Protein AF-A0A817S270-F1 (afdb_monomer_lite)

Sequence (90 aa):
SWQCQLRFYWLSKEDNLFLQQCNGEFDYGYEYMGRNGRLVITPLTDRIYLTVTQALSMFLDCAPAGPAGTGKTESIKDLAKAMGLLCVEG

pLDDT: mean 86.42, std 8.28, range [43.25, 94.56]

Foldseek 3Di:
DVLLAWDWDQDPVVNFIWTHHNHAIDGQQQADPDPDDADDDDPVLSVLLSQCRVCVSVVHDDDDDDDPPPCNVVSVCNSCVVSNHDDDDD

Structure (mmCIF, N/CA/C/O backbone):
data_AF-A0A817S270-F1
#
_entry.id   AF-A0A817S270-F1
#
loop_
_atom_site.group_PDB
_atom_site.id
_atom_site.type_symbol
_atom_site.label_atom_id
_atom_site.label_alt_id
_atom_site.label_comp_id
_atom_site.label_asym_id
_atom_site.label_entity_id
_atom_site.label_seq_id
_atom_site.pdbx_PDB_ins_code
_atom_site.Cartn_x
_atom_site.Cartn_y
_atom_site.Cartn_z
_atom_site.occupancy
_atom_site.B_iso_or_equiv
_atom_site.auth_seq_id
_atom_site.auth_comp_id
_atom_site.auth_asym_id
_atom_site.auth_atom_id
_atom_site.pdbx_PDB_model_num
ATOM 1 N N . SER A 1 1 ? 8.330 -13.613 5.391 1.00 71.38 1 SER A N 1
ATOM 2 C CA . SER A 1 1 ? 7.795 -13.401 6.753 1.00 71.38 1 SER A CA 1
ATOM 3 C C . SER A 1 1 ? 6.440 -12.726 6.631 1.00 71.38 1 SER A C 1
ATOM 5 O O . SER A 1 1 ? 6.298 -11.866 5.772 1.00 71.38 1 SER A O 1
ATOM 7 N N . TRP A 1 2 ? 5.454 -13.105 7.448 1.00 82.75 2 TRP A N 1
ATOM 8 C CA . TRP A 1 2 ? 4.088 -12.550 7.433 1.00 82.75 2 TRP A CA 1
ATOM 9 C C . TRP A 1 2 ? 4.033 -11.023 7.621 1.00 82.75 2 TRP A C 1
ATOM 11 O O . TRP A 1 2 ? 3.112 -10.372 7.139 1.00 82.75 2 TRP A O 1
ATOM 21 N N . GLN A 1 3 ? 5.041 -10.445 8.278 1.00 86.69 3 GLN A N 1
ATOM 22 C CA . GLN A 1 3 ? 5.161 -8.998 8.490 1.00 86.69 3 GLN A CA 1
ATOM 23 C C . GLN A 1 3 ? 5.481 -8.215 7.213 1.00 86.69 3 GLN A C 1
ATOM 25 O O . GLN A 1 3 ? 5.190 -7.030 7.145 1.00 86.69 3 GLN A O 1
ATOM 30 N N . CYS A 1 4 ? 6.039 -8.864 6.190 1.00 86.50 4 CYS A N 1
ATOM 31 C CA . CYS A 1 4 ? 6.432 -8.203 4.945 1.00 86.50 4 CYS A CA 1
ATOM 32 C C . CYS A 1 4 ? 5.274 -8.036 3.946 1.00 86.50 4 CYS A C 1
ATOM 34 O O . CYS A 1 4 ? 5.454 -7.425 2.900 1.00 86.50 4 CYS A O 1
ATOM 36 N N . GLN A 1 5 ? 4.109 -8.614 4.227 1.00 89.88 5 GLN A N 1
ATOM 37 C CA . GLN A 1 5 ? 2.938 -8.492 3.362 1.00 89.88 5 GLN A CA 1
ATOM 38 C C . GLN A 1 5 ? 2.190 -7.195 3.682 1.00 89.88 5 GLN A C 1
ATOM 40 O O . GLN A 1 5 ? 2.127 -6.800 4.846 1.00 89.88 5 GLN A O 1
ATOM 45 N N . LEU A 1 6 ? 1.604 -6.559 2.667 1.00 91.50 6 LEU A N 1
ATOM 46 C CA . LEU A 1 6 ? 0.677 -5.445 2.861 1.00 91.50 6 LEU A CA 1
ATOM 47 C C . LEU A 1 6 ? -0.631 -5.986 3.454 1.00 91.50 6 LEU A C 1
ATOM 49 O O . LEU A 1 6 ? -1.287 -6.835 2.846 1.00 91.50 6 LEU A O 1
ATOM 53 N N . ARG A 1 7 ? -0.994 -5.536 4.656 1.00 93.06 7 ARG A N 1
ATOM 54 C CA . ARG A 1 7 ? -2.154 -6.043 5.404 1.00 93.06 7 ARG A CA 1
ATOM 55 C C . ARG A 1 7 ? -3.133 -4.929 5.707 1.00 93.06 7 ARG A C 1
ATOM 57 O O . ARG A 1 7 ? -2.724 -3.790 5.886 1.00 93.06 7 ARG A O 1
ATOM 64 N N . PHE A 1 8 ? -4.401 -5.302 5.816 1.00 94.12 8 PHE A N 1
ATOM 65 C CA . PHE A 1 8 ? -5.516 -4.397 6.051 1.00 94.12 8 PHE A CA 1
ATOM 66 C C . PHE A 1 8 ? -6.198 -4.765 7.367 1.00 94.12 8 PHE A C 1
ATOM 68 O O . PHE A 1 8 ? -6.558 -5.926 7.574 1.00 94.12 8 PHE A O 1
ATOM 75 N N . TYR A 1 9 ? -6.381 -3.782 8.239 1.00 94.44 9 TYR A N 1
ATOM 76 C CA . TYR A 1 9 ? -6.990 -3.937 9.552 1.00 94.44 9 TYR A CA 1
ATOM 77 C C . TYR A 1 9 ? -8.123 -2.934 9.707 1.00 94.44 9 TYR A C 1
ATOM 79 O O . TYR A 1 9 ? -7.915 -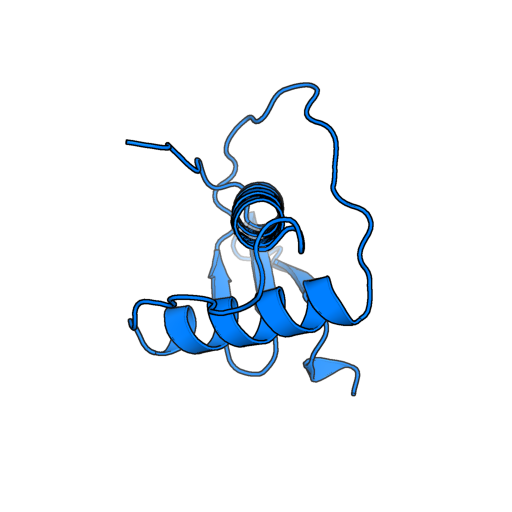1.731 9.612 1.00 94.44 9 TYR A O 1
ATOM 87 N N . TRP A 1 10 ? -9.328 -3.433 9.956 1.00 94.50 10 TRP A N 1
ATOM 88 C CA . TRP A 1 10 ? -10.461 -2.583 10.299 1.00 94.50 10 TRP A CA 1
ATOM 89 C C . TRP A 1 10 ? -10.473 -2.325 11.805 1.00 94.50 10 TRP A C 1
ATOM 91 O O . TRP A 1 10 ? -10.600 -3.270 12.590 1.00 94.50 10 TRP A O 1
ATOM 101 N N . LEU A 1 11 ? -10.360 -1.063 12.220 1.00 93.31 11 LEU A N 1
ATOM 102 C CA . LEU A 1 11 ? -10.428 -0.672 13.626 1.00 93.31 11 LEU A CA 1
ATOM 103 C C . LEU A 1 11 ? -11.823 -0.143 13.953 1.00 93.31 11 LEU A C 1
ATOM 105 O O . LEU A 1 11 ? -12.134 1.022 13.741 1.00 93.31 11 LEU A O 1
ATOM 109 N N . SER A 1 12 ? -12.662 -0.992 14.555 1.00 93.19 12 SER A N 1
ATOM 110 C CA . SER A 1 12 ? -14.054 -0.650 14.895 1.00 93.19 12 SER A CA 1
ATOM 111 C C . SER A 1 12 ? -14.211 0.556 15.826 1.00 93.19 12 SER A C 1
ATOM 113 O O . SER A 1 12 ? -15.280 1.149 15.862 1.00 93.19 12 SER A O 1
ATOM 115 N N . LYS A 1 13 ? -13.181 0.902 16.609 1.00 93.44 13 LYS A N 1
ATOM 116 C CA . LYS A 1 13 ? -13.210 2.081 17.492 1.00 93.44 13 LYS A CA 1
ATOM 117 C C . LYS A 1 13 ? -13.109 3.395 16.724 1.00 93.44 13 LYS A C 1
ATOM 119 O O . LYS A 1 13 ? -13.667 4.391 17.163 1.00 93.44 13 LYS A O 1
ATOM 124 N N . GLU A 1 14 ? -12.370 3.378 15.625 1.00 91.12 14 GLU A N 1
ATOM 125 C CA . GLU A 1 14 ? -12.063 4.548 14.799 1.00 91.12 14 GLU A CA 1
ATOM 126 C C . GLU A 1 14 ? -12.900 4.560 13.515 1.00 91.12 14 GLU A C 1
ATOM 128 O O . GLU A 1 14 ? -12.853 5.528 12.768 1.00 91.12 14 GLU A O 1
ATOM 133 N N . ASP A 1 15 ? -13.672 3.490 13.284 1.00 92.75 15 ASP A N 1
ATOM 134 C CA . ASP A 1 15 ? -14.471 3.253 12.079 1.00 92.75 15 ASP A CA 1
ATOM 135 C C . ASP A 1 15 ? -13.653 3.431 10.788 1.00 92.75 15 ASP A C 1
ATOM 137 O O . ASP A 1 15 ? -14.125 3.954 9.781 1.00 92.75 15 ASP A O 1
ATOM 141 N N . ASN A 1 16 ? -12.384 3.012 10.847 1.00 93.81 16 ASN A N 1
ATOM 142 C CA . ASN A 1 16 ? -11.384 3.285 9.822 1.00 93.81 16 ASN A CA 1
ATOM 143 C C . ASN A 1 16 ? -10.593 2.023 9.441 1.00 93.81 16 ASN A C 1
ATOM 145 O O . ASN A 1 16 ? -10.422 1.089 10.237 1.00 93.81 16 ASN A O 1
ATOM 149 N N . LEU A 1 17 ? -10.109 2.002 8.198 1.00 94.56 17 LEU A N 1
ATOM 150 C CA . LEU A 1 17 ? -9.264 0.956 7.641 1.00 94.56 17 LEU A CA 1
ATOM 151 C C . LEU A 1 17 ? -7.799 1.394 7.675 1.00 94.56 17 LEU A C 1
ATOM 153 O O . LEU A 1 17 ? -7.416 2.390 7.068 1.00 94.56 17 LEU A O 1
ATOM 157 N N . PHE A 1 18 ? -6.972 0.576 8.312 1.00 94.06 18 PHE A N 1
ATOM 158 C CA . PHE A 1 18 ? -5.537 0.783 8.426 1.00 94.06 18 PHE A CA 1
ATOM 159 C C . PHE A 1 18 ? -4.778 -0.208 7.563 1.00 94.06 18 PHE A C 1
ATOM 161 O O . PHE A 1 18 ? -5.098 -1.400 7.527 1.00 94.06 18 PHE A O 1
ATOM 168 N N . LEU A 1 19 ? -3.735 0.275 6.901 1.00 94.50 19 LEU A N 1
ATOM 169 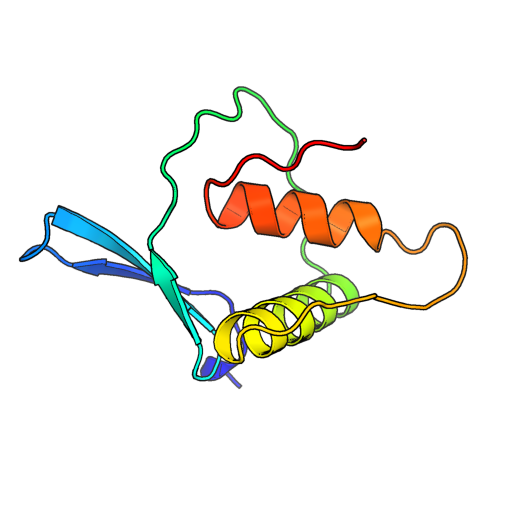C CA . LEU A 1 19 ? -2.744 -0.563 6.254 1.00 94.50 19 LEU A CA 1
ATOM 170 C C . LEU A 1 19 ? -1.528 -0.713 7.156 1.00 94.50 19 LEU A C 1
ATOM 172 O O . LEU A 1 19 ? -1.044 0.258 7.732 1.00 94.50 19 LEU A O 1
ATOM 176 N N . GLN A 1 20 ? -0.990 -1.925 7.221 1.00 93.50 20 GLN A N 1
ATOM 177 C CA . GLN A 1 20 ? 0.252 -2.190 7.932 1.00 93.50 20 GLN A CA 1
ATOM 178 C C . GLN A 1 20 ? 1.168 -3.069 7.088 1.00 93.50 20 GLN A C 1
ATOM 180 O O . GLN A 1 20 ? 0.763 -4.134 6.609 1.00 93.50 20 GLN A O 1
ATOM 185 N N . GLN A 1 21 ? 2.419 -2.639 6.950 1.00 93.56 21 GLN A N 1
ATOM 186 C CA . GLN A 1 21 ? 3.474 -3.400 6.290 1.00 93.56 21 GLN A CA 1
ATOM 187 C C . GLN A 1 21 ? 4.801 -3.169 7.016 1.00 93.56 21 GLN A C 1
ATOM 189 O O . GLN A 1 21 ? 5.240 -2.036 7.194 1.00 93.56 21 GLN A O 1
ATOM 194 N N . CYS A 1 22 ? 5.454 -4.251 7.441 1.00 90.62 22 CYS A N 1
ATOM 195 C CA . CYS A 1 22 ? 6.608 -4.212 8.341 1.00 90.62 22 CYS A CA 1
ATOM 196 C C . CYS A 1 22 ? 6.311 -3.364 9.594 1.00 90.62 22 CYS A C 1
ATOM 198 O O . CYS A 1 22 ? 5.469 -3.758 10.398 1.00 90.62 22 CYS A O 1
ATOM 200 N N . ASN A 1 23 ? 6.988 -2.220 9.733 1.00 87.31 23 ASN A N 1
ATOM 201 C CA . ASN A 1 23 ? 6.820 -1.264 10.832 1.00 87.31 23 ASN A CA 1
ATOM 202 C C . ASN A 1 23 ? 6.063 0.004 10.393 1.00 87.31 23 ASN A C 1
ATOM 204 O O . ASN A 1 23 ? 5.957 0.943 11.173 1.00 87.31 23 ASN A O 1
ATOM 208 N N . GLY A 1 24 ? 5.613 0.064 9.136 1.00 89.31 24 GLY A N 1
ATOM 209 C CA . GLY A 1 24 ? 4.838 1.176 8.602 1.00 89.31 24 GLY A CA 1
ATOM 210 C C . GLY A 1 24 ? 3.347 0.960 8.831 1.00 89.31 24 GLY A C 1
ATOM 211 O O . GLY A 1 24 ? 2.830 -0.130 8.566 1.00 89.31 24 GLY A O 1
ATOM 212 N N . GLU A 1 25 ? 2.677 2.009 9.291 1.00 92.81 25 GLU A N 1
ATOM 213 C CA . GLU A 1 25 ? 1.232 2.088 9.496 1.00 92.81 25 GLU A CA 1
ATOM 214 C C . GLU A 1 25 ? 0.697 3.290 8.717 1.00 92.81 25 GLU A C 1
ATOM 216 O O . GLU A 1 25 ? 1.288 4.370 8.758 1.00 92.81 25 GLU A O 1
ATOM 221 N N . PHE A 1 26 ? -0.386 3.083 7.970 1.00 93.62 26 PHE A N 1
ATOM 222 C CA . PHE A 1 26 ? -0.965 4.092 7.084 1.00 93.62 26 PHE A CA 1
ATOM 223 C C . PHE A 1 26 ? -2.489 4.052 7.152 1.00 93.62 26 PHE A C 1
ATOM 225 O O . PHE A 1 26 ? -3.079 2.971 7.179 1.00 93.62 26 PHE A O 1
ATOM 232 N N . ASP A 1 27 ? -3.124 5.217 7.101 1.00 94.00 27 ASP A N 1
ATOM 233 C CA . ASP A 1 27 ? -4.564 5.323 6.880 1.00 94.00 27 ASP A CA 1
ATOM 234 C C . ASP A 1 27 ? -4.917 4.973 5.431 1.00 94.00 27 ASP A C 1
ATOM 236 O O . ASP A 1 27 ? -4.177 5.289 4.493 1.00 94.00 27 ASP A O 1
ATOM 240 N N . TYR A 1 28 ? -6.069 4.335 5.230 1.00 94.19 28 TYR A N 1
ATOM 241 C CA . TYR A 1 28 ? -6.622 4.156 3.893 1.00 94.19 28 TYR A CA 1
ATOM 242 C C . TYR A 1 28 ? -7.214 5.478 3.380 1.00 94.19 28 TYR A C 1
ATOM 244 O O . TYR A 1 28 ? -7.960 6.150 4.085 1.00 94.19 28 TYR A O 1
ATOM 252 N N . GLY A 1 29 ? -6.913 5.859 2.136 1.00 91.88 29 GLY A N 1
ATOM 253 C CA . GLY A 1 29 ? -7.301 7.163 1.578 1.00 91.88 29 GLY A CA 1
ATOM 254 C C . GLY A 1 29 ? -8.737 7.262 1.043 1.00 91.88 29 GLY A C 1
ATOM 255 O O . GLY A 1 29 ? -9.199 8.355 0.732 1.00 91.88 29 GLY A O 1
ATOM 256 N N . TYR A 1 30 ? -9.464 6.142 0.939 1.00 90.31 30 TYR A N 1
ATOM 257 C CA . TYR A 1 30 ? -10.868 6.069 0.481 1.00 90.31 30 TYR A CA 1
ATOM 258 C C . TYR A 1 30 ? -11.175 6.666 -0.895 1.00 90.31 30 TYR A C 1
ATOM 260 O O . TYR A 1 30 ? -12.338 6.888 -1.240 1.00 90.31 30 TYR A O 1
ATOM 268 N N . GLU A 1 31 ? -10.164 6.864 -1.729 1.00 90.62 31 GLU A N 1
ATOM 269 C CA . GLU A 1 31 ? -10.388 7.488 -3.015 1.00 90.62 31 GLU A CA 1
ATOM 270 C C . GLU A 1 31 ? -11.013 6.539 -4.043 1.00 90.62 31 GLU A C 1
ATOM 272 O O . GLU A 1 31 ? -10.647 5.366 -4.192 1.00 90.62 31 GLU A O 1
ATOM 277 N N . TYR A 1 32 ? -11.997 7.064 -4.775 1.00 85.06 32 TYR A N 1
ATOM 278 C CA . TYR A 1 32 ? -12.748 6.299 -5.757 1.00 85.06 32 TYR A CA 1
ATOM 279 C C . TYR A 1 32 ? -11.960 6.135 -7.062 1.00 85.06 32 TYR A C 1
ATOM 281 O O . TYR A 1 32 ? -11.832 7.061 -7.856 1.00 85.06 32 TYR A O 1
ATOM 289 N N . MET A 1 33 ? -11.499 4.911 -7.325 1.00 81.50 33 MET A N 1
ATOM 290 C CA . MET A 1 33 ? -10.676 4.587 -8.503 1.00 81.50 33 MET A CA 1
ATOM 291 C C . MET A 1 33 ? -11.468 4.052 -9.710 1.00 81.50 33 MET A C 1
ATOM 293 O O . MET A 1 33 ? -10.869 3.715 -10.737 1.00 81.50 33 MET A O 1
ATOM 297 N N . GLY A 1 34 ? -12.797 3.931 -9.606 1.00 84.00 34 GLY A N 1
ATOM 298 C CA . GLY A 1 34 ? -13.641 3.339 -10.650 1.00 84.00 34 GLY A CA 1
ATOM 299 C C . GLY A 1 34 ? -13.282 1.884 -10.990 1.00 84.00 34 GLY A C 1
ATOM 300 O O . GLY A 1 34 ? -12.700 1.151 -10.188 1.00 84.00 34 GLY A O 1
ATOM 301 N N . ARG A 1 35 ? -13.632 1.439 -12.207 1.00 74.38 35 ARG A N 1
ATOM 302 C CA . ARG A 1 35 ? -13.287 0.099 -12.716 1.00 74.38 35 ARG A CA 1
ATOM 303 C C . ARG A 1 35 ? -11.848 0.100 -13.247 1.00 74.38 35 ARG A C 1
ATOM 305 O O . ARG A 1 35 ? -11.617 0.127 -14.452 1.00 74.38 35 ARG A O 1
ATOM 312 N N . ASN A 1 36 ? -10.888 0.098 -12.329 1.00 77.75 36 ASN A N 1
ATOM 313 C CA . ASN A 1 36 ? -9.459 0.078 -12.629 1.00 77.75 36 ASN A CA 1
ATOM 314 C C . ASN A 1 36 ? -8.891 -1.346 -12.516 1.00 77.75 36 ASN A C 1
ATOM 316 O O . ASN A 1 36 ? -9.157 -2.046 -11.539 1.00 77.75 36 ASN A O 1
ATOM 320 N N . GLY A 1 37 ? -8.094 -1.773 -13.500 1.00 80.38 37 GLY A N 1
ATOM 321 C CA . GLY A 1 37 ? -7.372 -3.046 -13.433 1.00 80.38 37 GLY A CA 1
ATOM 322 C C . GLY A 1 37 ? -6.338 -3.044 -12.302 1.00 80.38 37 GLY A C 1
ATOM 323 O O . GLY A 1 37 ? -5.720 -2.009 -12.032 1.00 80.38 37 GLY A O 1
ATOM 324 N N . ARG A 1 38 ? -6.168 -4.200 -11.651 1.00 85.62 38 ARG A N 1
ATOM 325 C CA . ARG A 1 38 ? -5.144 -4.443 -10.625 1.00 85.62 38 ARG A CA 1
ATOM 326 C C . ARG A 1 38 ? -3.956 -5.174 -11.231 1.00 85.62 38 ARG A C 1
ATOM 328 O O . ARG A 1 38 ? -4.142 -6.073 -12.055 1.00 85.62 38 ARG A O 1
ATOM 335 N N . LEU A 1 39 ? -2.752 -4.792 -10.825 1.00 85.94 39 LEU A N 1
ATOM 336 C CA . LEU A 1 39 ? -1.534 -5.489 -11.216 1.00 85.94 39 LEU A CA 1
ATOM 337 C C . LEU A 1 39 ? -1.451 -6.834 -10.481 1.00 85.94 39 LEU A C 1
ATOM 339 O O . LEU A 1 39 ? -1.792 -6.942 -9.304 1.00 85.94 39 LEU A O 1
ATOM 343 N N . VAL A 1 40 ? -0.992 -7.880 -11.171 1.00 86.62 40 VAL A N 1
ATOM 344 C CA . VAL A 1 40 ? -0.740 -9.172 -10.523 1.00 86.62 40 VAL A CA 1
ATOM 345 C C . VAL A 1 40 ? 0.444 -9.022 -9.572 1.00 86.62 40 VAL A C 1
ATOM 347 O O . VAL A 1 40 ? 1.533 -8.623 -9.987 1.00 86.62 40 VAL A O 1
ATOM 350 N N . ILE A 1 41 ? 0.245 -9.379 -8.303 1.00 84.50 41 ILE A N 1
ATOM 351 C CA . ILE A 1 41 ? 1.316 -9.361 -7.307 1.00 84.50 41 ILE A CA 1
ATOM 352 C C . ILE A 1 41 ? 2.298 -10.495 -7.609 1.00 84.50 41 ILE A C 1
ATOM 354 O O . ILE A 1 41 ? 1.974 -11.678 -7.510 1.00 84.50 41 ILE A O 1
ATOM 358 N N . THR A 1 42 ? 3.517 -10.113 -7.978 1.00 88.31 42 THR A N 1
ATOM 359 C CA . THR A 1 42 ? 4.662 -11.015 -8.148 1.00 88.31 42 THR A CA 1
ATOM 360 C C . THR A 1 42 ? 5.711 -10.732 -7.069 1.00 88.31 42 THR A C 1
ATOM 362 O O . THR A 1 42 ? 5.686 -9.656 -6.466 1.00 88.31 42 THR A O 1
ATOM 365 N N . PRO A 1 43 ? 6.698 -11.622 -6.851 1.00 85.81 43 PRO A N 1
ATOM 366 C CA . PRO A 1 43 ? 7.790 -11.354 -5.912 1.00 85.81 43 PRO A CA 1
ATOM 367 C C . PRO A 1 43 ? 8.575 -10.064 -6.200 1.00 85.81 43 PRO A C 1
ATOM 369 O O . PRO A 1 43 ? 9.198 -9.512 -5.296 1.00 85.81 43 PRO A O 1
ATOM 372 N N . LEU A 1 44 ? 8.573 -9.579 -7.448 1.00 84.19 44 LEU A N 1
ATOM 373 C CA . LEU A 1 44 ? 9.203 -8.309 -7.805 1.00 84.19 44 LEU A CA 1
ATOM 374 C C . LEU A 1 44 ? 8.353 -7.115 -7.348 1.00 84.19 44 LEU A C 1
ATOM 376 O O . LEU A 1 44 ? 8.880 -6.196 -6.726 1.00 84.19 44 LEU A O 1
ATOM 380 N N . THR A 1 45 ? 7.045 -7.155 -7.609 1.00 86.19 45 THR A N 1
ATOM 381 C CA . THR A 1 45 ? 6.085 -6.124 -7.187 1.00 86.19 45 THR A CA 1
ATOM 382 C C . THR A 1 45 ? 6.021 -6.013 -5.662 1.00 86.19 45 THR A C 1
ATOM 384 O O . THR A 1 45 ? 6.086 -4.909 -5.131 1.00 86.19 45 THR A O 1
ATOM 387 N N . ASP A 1 46 ? 6.007 -7.145 -4.950 1.00 87.69 46 ASP A N 1
ATOM 388 C CA . ASP A 1 46 ? 5.980 -7.184 -3.479 1.00 87.69 46 ASP A CA 1
ATOM 389 C C . ASP A 1 46 ? 7.213 -6.496 -2.856 1.00 87.69 46 ASP A C 1
ATOM 391 O O . ASP A 1 46 ? 7.110 -5.740 -1.891 1.00 87.69 46 ASP A O 1
ATOM 395 N N . ARG A 1 47 ? 8.396 -6.656 -3.468 1.00 87.88 47 ARG A N 1
ATOM 396 C CA . ARG A 1 47 ? 9.619 -5.947 -3.043 1.00 87.88 47 ARG A CA 1
ATOM 397 C C . ARG A 1 47 ? 9.549 -4.440 -3.271 1.00 87.88 47 ARG A C 1
ATOM 399 O O . ARG A 1 47 ? 10.088 -3.680 -2.465 1.00 87.88 47 ARG A O 1
ATOM 406 N N . ILE A 1 48 ? 8.910 -4.005 -4.356 1.00 89.19 48 ILE A N 1
ATOM 407 C CA . ILE A 1 48 ? 8.679 -2.579 -4.604 1.00 89.19 48 ILE A CA 1
ATOM 408 C C . ILE A 1 48 ? 7.730 -2.030 -3.534 1.00 89.19 48 ILE A C 1
ATOM 410 O O . ILE A 1 48 ? 8.025 -0.984 -2.966 1.00 89.19 48 ILE A O 1
ATOM 414 N N . TYR A 1 49 ? 6.666 -2.762 -3.180 1.00 91.62 49 TYR A N 1
ATOM 415 C CA . TYR A 1 49 ? 5.712 -2.337 -2.146 1.00 91.62 49 TYR A CA 1
ATOM 416 C C . TYR A 1 49 ? 6.402 -2.177 -0.796 1.00 91.62 49 TYR A C 1
ATOM 418 O O . TYR A 1 49 ? 6.241 -1.154 -0.139 1.00 91.62 49 TYR A O 1
ATOM 426 N N . LEU A 1 50 ? 7.241 -3.147 -0.429 1.00 91.44 50 LEU A N 1
ATOM 427 C CA . LEU A 1 50 ? 8.061 -3.089 0.777 1.00 91.44 50 LEU A CA 1
ATOM 428 C C . LEU A 1 50 ? 8.969 -1.862 0.813 1.00 91.44 50 LEU A C 1
ATOM 430 O O . LEU A 1 50 ? 9.024 -1.162 1.817 1.00 91.44 50 LEU A O 1
ATOM 434 N N . THR A 1 51 ? 9.679 -1.597 -0.281 1.00 90.94 51 THR A N 1
ATOM 435 C CA . THR A 1 51 ? 10.646 -0.494 -0.332 1.00 90.94 51 THR A CA 1
ATOM 436 C C . THR A 1 51 ? 9.939 0.857 -0.259 1.00 90.94 51 THR A C 1
ATOM 438 O O . THR A 1 51 ? 10.376 1.743 0.472 1.00 90.94 51 THR A O 1
ATOM 441 N N . VAL A 1 52 ? 8.825 1.004 -0.982 1.00 90.50 52 VAL A N 1
ATOM 442 C CA . VAL A 1 52 ? 8.042 2.243 -1.005 1.00 90.50 52 VAL A CA 1
ATOM 443 C C . VAL A 1 52 ? 7.373 2.490 0.345 1.00 90.50 52 VAL A C 1
ATOM 445 O O . VAL A 1 52 ? 7.534 3.572 0.895 1.00 90.50 52 VAL A O 1
ATOM 448 N N . THR A 1 53 ? 6.686 1.504 0.927 1.00 92.00 53 THR A N 1
ATOM 449 C CA . THR A 1 53 ? 6.049 1.675 2.248 1.00 92.00 53 THR A CA 1
ATOM 450 C C . THR A 1 53 ? 7.074 1.951 3.342 1.00 92.00 53 THR A C 1
ATOM 452 O O . THR A 1 53 ? 6.849 2.801 4.199 1.00 92.00 53 THR A O 1
ATOM 455 N N . GLN A 1 54 ? 8.244 1.318 3.294 1.00 92.31 54 GLN A N 1
ATOM 456 C CA . GLN A 1 54 ? 9.294 1.587 4.268 1.00 92.31 54 GLN A CA 1
ATOM 457 C C . GLN A 1 54 ? 9.869 3.004 4.121 1.00 92.31 54 GLN A C 1
ATOM 459 O O . GLN A 1 54 ? 10.044 3.684 5.132 1.00 92.31 54 GLN A O 1
ATOM 464 N N . ALA A 1 55 ? 10.079 3.490 2.894 1.00 91.38 55 ALA A N 1
ATOM 465 C CA . ALA A 1 55 ? 10.476 4.878 2.649 1.00 91.38 55 ALA A CA 1
ATOM 466 C C . ALA A 1 55 ? 9.407 5.877 3.132 1.00 91.38 55 ALA A C 1
ATOM 468 O O . ALA A 1 55 ? 9.733 6.812 3.861 1.00 91.38 55 ALA A O 1
ATOM 469 N N . LEU A 1 56 ? 8.127 5.621 2.832 1.00 90.31 56 LEU A N 1
ATOM 470 C CA . LEU A 1 56 ? 7.004 6.450 3.284 1.00 90.31 56 LEU A CA 1
ATOM 471 C C . LEU A 1 56 ? 6.918 6.518 4.814 1.00 90.31 56 LEU A C 1
ATOM 473 O O . LEU A 1 56 ? 6.727 7.599 5.362 1.00 90.31 56 LEU A O 1
ATOM 477 N N . SER A 1 57 ? 7.136 5.398 5.515 1.00 90.75 57 SER A N 1
ATOM 478 C CA . SER A 1 57 ? 7.163 5.376 6.988 1.00 90.75 57 SER A CA 1
ATOM 479 C C . SER A 1 57 ? 8.293 6.222 7.592 1.00 90.75 57 SER A C 1
ATOM 481 O O . SER A 1 57 ? 8.226 6.615 8.753 1.00 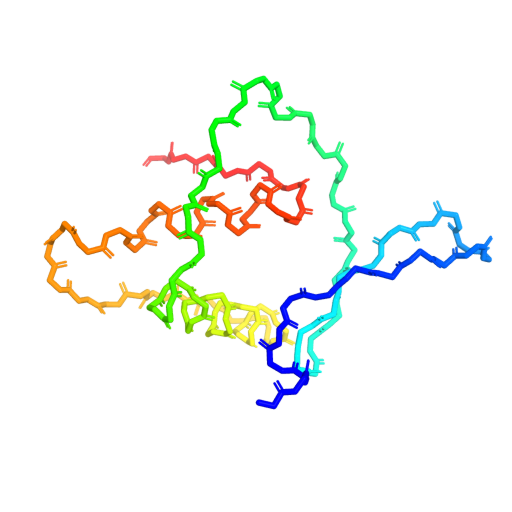90.75 57 SER A O 1
ATOM 483 N N . MET A 1 58 ? 9.331 6.513 6.802 1.00 90.94 58 MET A N 1
ATOM 484 C CA . MET A 1 58 ? 10.469 7.351 7.179 1.00 90.94 58 MET A CA 1
ATOM 485 C C . MET A 1 58 ? 10.357 8.782 6.637 1.00 90.94 58 MET A C 1
ATOM 487 O O . MET A 1 58 ? 11.310 9.545 6.779 1.00 90.94 58 MET A O 1
ATOM 491 N N . PHE A 1 59 ? 9.227 9.154 6.022 1.00 86.75 59 PHE A N 1
ATOM 492 C CA . PHE A 1 59 ? 9.045 10.437 5.330 1.00 86.75 59 PHE A CA 1
ATOM 493 C C . PHE A 1 59 ? 10.103 10.688 4.237 1.00 86.75 59 PHE A C 1
ATOM 495 O O . PHE A 1 59 ? 10.545 11.817 4.031 1.00 86.75 59 PHE A O 1
ATOM 502 N N . LEU A 1 60 ? 10.528 9.622 3.551 1.00 87.69 60 LEU A N 1
ATOM 503 C CA . LEU A 1 60 ? 11.489 9.663 2.451 1.00 87.69 60 LEU A CA 1
ATOM 504 C C . LEU A 1 60 ? 10.805 9.366 1.116 1.00 87.69 60 LEU A C 1
ATOM 506 O O . LEU A 1 60 ? 9.894 8.539 1.036 1.00 87.69 60 LEU A O 1
ATOM 510 N N . ASP A 1 61 ? 11.325 9.968 0.051 1.00 85.31 61 ASP A N 1
ATOM 511 C CA . ASP A 1 61 ? 10.954 9.610 -1.314 1.00 85.31 61 ASP A CA 1
ATOM 512 C C . ASP A 1 61 ? 11.613 8.291 -1.742 1.00 85.31 61 ASP A C 1
ATOM 514 O O . ASP A 1 61 ? 12.731 7.952 -1.340 1.00 85.31 61 ASP A O 1
ATOM 518 N N . CYS A 1 62 ? 10.934 7.546 -2.613 1.00 81.31 62 CYS A N 1
ATOM 519 C CA . CYS A 1 62 ? 11.457 6.320 -3.205 1.00 81.31 62 CYS A CA 1
ATOM 520 C C . CYS A 1 62 ? 11.571 6.469 -4.723 1.00 81.31 62 CYS A C 1
ATOM 522 O O . CYS A 1 62 ? 10.582 6.719 -5.408 1.00 81.31 62 CYS A O 1
ATOM 524 N N . ALA A 1 63 ? 12.773 6.245 -5.258 1.00 82.50 63 ALA A N 1
ATOM 525 C CA . ALA A 1 63 ? 13.021 6.175 -6.693 1.00 82.50 63 ALA A CA 1
ATOM 526 C C . ALA A 1 63 ? 13.422 4.739 -7.080 1.00 82.50 63 ALA A C 1
ATOM 528 O O . ALA A 1 63 ? 14.599 4.379 -6.979 1.00 82.50 63 ALA A O 1
ATOM 529 N N . PRO A 1 64 ? 12.478 3.874 -7.503 1.00 73.06 64 PRO A N 1
ATOM 530 C CA . PRO A 1 64 ? 12.824 2.523 -7.920 1.00 73.06 64 PRO A CA 1
ATOM 531 C C . PRO A 1 64 ? 13.613 2.559 -9.236 1.00 73.06 64 PRO A C 1
ATOM 533 O O . PRO A 1 64 ? 13.102 2.954 -10.285 1.00 73.06 64 PRO A O 1
ATOM 536 N N . ALA A 1 65 ? 14.863 2.099 -9.195 1.00 79.25 65 ALA A N 1
ATOM 537 C CA . ALA A 1 65 ? 15.735 1.995 -10.362 1.00 79.25 65 ALA A CA 1
ATOM 538 C C . ALA A 1 65 ? 15.742 0.569 -10.940 1.00 79.25 65 ALA A C 1
ATOM 540 O O . ALA A 1 65 ? 15.668 -0.424 -10.217 1.00 79.25 65 ALA A O 1
ATOM 541 N N . GLY A 1 66 ? 15.833 0.449 -12.265 1.00 75.62 66 GLY A N 1
ATOM 542 C CA . GLY A 1 66 ? 16.010 -0.831 -12.958 1.00 75.62 66 GLY A CA 1
ATOM 543 C C . GLY A 1 66 ? 15.740 -0.727 -14.465 1.00 75.62 66 GLY A C 1
ATOM 544 O O . GLY A 1 66 ? 15.323 0.335 -14.924 1.00 75.62 66 GLY A O 1
ATOM 545 N N . PRO A 1 67 ? 15.870 -1.827 -15.228 1.00 73.81 67 PRO A N 1
ATOM 546 C CA . PRO A 1 67 ? 15.694 -1.828 -16.685 1.00 73.81 67 PRO A CA 1
ATOM 547 C C . PRO A 1 67 ? 14.321 -1.303 -17.133 1.00 73.81 67 PRO A C 1
ATOM 549 O O . PRO A 1 67 ? 13.331 -1.456 -16.413 1.00 73.81 67 PRO A O 1
ATOM 552 N N . ALA A 1 68 ? 14.234 -0.687 -18.312 1.00 77.38 68 ALA A N 1
ATOM 553 C CA . ALA A 1 68 ? 12.949 -0.261 -18.868 1.00 77.38 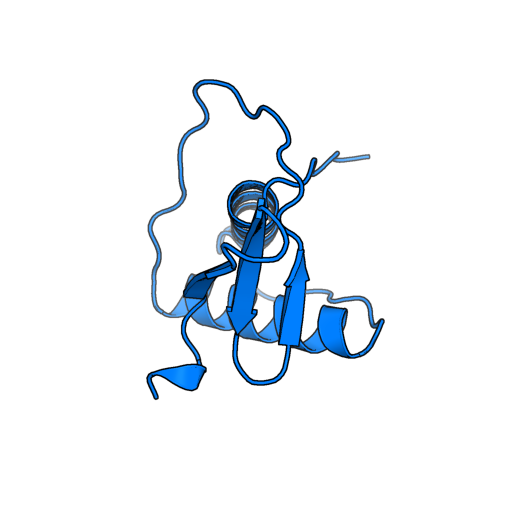68 ALA A CA 1
ATOM 554 C C . ALA A 1 68 ? 11.998 -1.465 -19.037 1.00 77.38 68 ALA A C 1
ATOM 556 O O . ALA A 1 68 ? 12.439 -2.571 -19.342 1.00 77.38 68 ALA A O 1
ATOM 557 N N . GLY A 1 69 ? 10.696 -1.263 -18.809 1.00 68.81 69 GLY A N 1
ATOM 558 C CA . GLY A 1 69 ? 9.676 -2.301 -19.014 1.00 68.81 69 GLY A CA 1
ATOM 559 C C . GLY A 1 69 ? 9.493 -3.317 -17.877 1.00 68.81 69 GLY A C 1
ATOM 560 O O . GLY A 1 69 ? 8.730 -4.261 -18.037 1.00 68.81 69 GLY A O 1
ATOM 561 N N . THR A 1 70 ? 10.130 -3.143 -16.711 1.00 74.06 70 THR A N 1
ATOM 562 C CA . THR A 1 70 ? 9.942 -4.058 -15.560 1.00 74.06 70 THR A CA 1
ATOM 563 C C . THR A 1 70 ? 8.792 -3.665 -14.618 1.00 74.06 70 THR A C 1
ATOM 565 O O . THR A 1 70 ? 8.820 -4.037 -13.446 1.00 74.06 70 THR A O 1
ATOM 568 N N . GLY A 1 71 ? 7.824 -2.862 -15.074 1.00 76.00 71 GLY A N 1
ATOM 569 C CA . GLY A 1 71 ? 6.599 -2.570 -14.316 1.00 76.00 71 GLY A CA 1
ATOM 570 C C . GLY A 1 71 ? 6.771 -1.724 -13.044 1.00 76.00 71 GLY A C 1
ATOM 571 O O . GLY A 1 71 ? 5.969 -1.854 -12.121 1.00 76.00 71 GLY A O 1
ATOM 572 N N . LYS A 1 72 ? 7.843 -0.923 -12.923 1.00 80.62 72 LYS A N 1
ATOM 573 C CA . LYS A 1 72 ? 8.173 -0.181 -11.685 1.00 80.62 72 LYS A CA 1
ATOM 574 C C . LYS A 1 72 ? 7.165 0.923 -11.380 1.00 80.62 72 LYS A C 1
ATOM 576 O O . LYS A 1 72 ? 6.622 0.970 -10.280 1.00 80.62 72 LYS A O 1
ATOM 581 N N . THR A 1 73 ? 6.906 1.779 -12.364 1.00 83.81 73 THR A N 1
ATOM 582 C CA . THR A 1 73 ? 5.938 2.875 -12.250 1.00 83.81 73 THR A CA 1
ATOM 583 C C . THR A 1 73 ? 4.532 2.319 -12.048 1.00 83.81 73 THR A C 1
ATOM 585 O O . THR A 1 73 ? 3.776 2.794 -11.207 1.00 83.81 73 THR A O 1
ATOM 588 N N . GLU A 1 74 ? 4.197 1.246 -12.757 1.00 86.88 74 GLU A N 1
ATOM 589 C CA . GLU A 1 74 ? 2.930 0.534 -12.636 1.00 86.88 74 GLU A CA 1
ATOM 590 C C . GLU A 1 74 ? 2.750 -0.079 -11.243 1.00 86.88 74 GLU A C 1
ATOM 592 O O . GLU A 1 74 ? 1.645 -0.044 -10.708 1.00 86.88 74 GLU A O 1
ATOM 597 N N . SER A 1 75 ? 3.829 -0.575 -10.629 1.00 89.62 75 SER A N 1
ATOM 598 C CA . SER A 1 75 ? 3.807 -1.083 -9.253 1.00 89.62 75 SER A CA 1
ATOM 599 C C . SER A 1 75 ? 3.545 0.036 -8.241 1.00 89.62 75 SER A C 1
ATOM 601 O O . SER A 1 75 ? 2.737 -0.151 -7.339 1.00 89.62 75 SER A O 1
ATOM 603 N N . ILE A 1 76 ? 4.158 1.217 -8.401 1.00 88.56 76 ILE A N 1
ATOM 604 C CA . ILE A 1 76 ? 3.870 2.374 -7.529 1.00 88.56 76 ILE A CA 1
ATOM 605 C C . ILE A 1 76 ? 2.400 2.791 -7.657 1.00 88.56 76 ILE A C 1
ATOM 607 O O . ILE A 1 76 ? 1.720 2.996 -6.653 1.00 88.56 76 ILE A O 1
ATOM 611 N N . LYS A 1 77 ? 1.887 2.870 -8.888 1.00 87.94 77 LYS A N 1
ATOM 612 C CA . LYS A 1 77 ?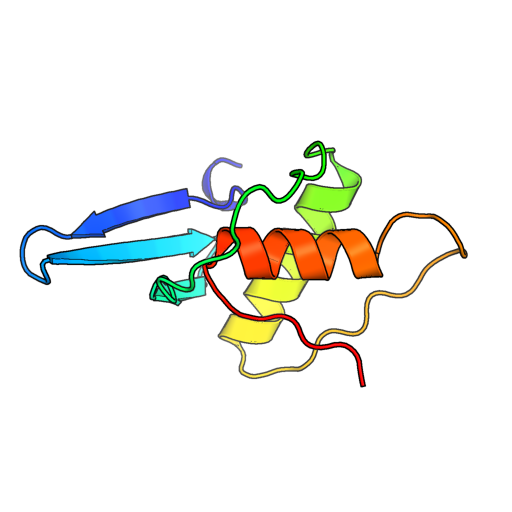 0.481 3.207 -9.143 1.00 87.94 77 LYS A CA 1
ATOM 613 C C . LYS A 1 77 ? -0.475 2.187 -8.532 1.00 87.94 77 LYS A C 1
ATOM 615 O O . LYS A 1 77 ? -1.507 2.573 -7.990 1.00 87.94 77 LYS A O 1
ATOM 620 N N . ASP A 1 78 ? -0.175 0.893 -8.639 1.00 90.56 78 ASP A N 1
ATOM 621 C CA . ASP A 1 78 ? -1.029 -0.145 -8.058 1.00 90.56 78 ASP A CA 1
ATOM 622 C C . ASP A 1 78 ? -0.996 -0.122 -6.523 1.00 90.56 78 ASP A C 1
ATOM 624 O O . ASP A 1 78 ? -2.056 -0.245 -5.905 1.00 90.56 78 ASP A O 1
ATOM 628 N N . LEU A 1 79 ? 0.162 0.166 -5.912 1.00 91.00 79 LEU A N 1
ATOM 629 C CA . LEU A 1 79 ? 0.265 0.406 -4.471 1.00 91.00 79 LEU A CA 1
ATOM 630 C C . LEU A 1 79 ? -0.585 1.607 -4.041 1.00 91.00 79 LEU A C 1
ATOM 632 O O . LEU A 1 79 ? -1.373 1.477 -3.111 1.00 91.00 79 LEU A O 1
ATOM 636 N N . ALA A 1 80 ? -0.500 2.741 -4.742 1.00 90.94 80 ALA A N 1
ATOM 637 C CA . ALA A 1 80 ? -1.324 3.915 -4.443 1.00 90.94 80 ALA A CA 1
ATOM 638 C C . ALA A 1 80 ? -2.824 3.577 -4.507 1.00 90.94 80 ALA A C 1
ATOM 640 O O . ALA A 1 80 ? -3.572 3.853 -3.570 1.00 90.94 80 ALA A O 1
ATOM 641 N N . LYS A 1 81 ? -3.259 2.841 -5.540 1.00 90.50 81 LYS A N 1
ATOM 642 C CA . LYS A 1 81 ? -4.636 2.325 -5.623 1.00 90.50 81 LYS A CA 1
ATOM 643 C C . LYS A 1 81 ? -4.975 1.356 -4.488 1.00 90.50 81 LYS A C 1
ATOM 645 O O . LYS A 1 81 ? -6.143 1.220 -4.133 1.00 90.50 81 LYS A O 1
ATOM 650 N N . ALA A 1 82 ? -4.018 0.568 -3.999 1.00 90.12 82 ALA A N 1
ATOM 651 C CA . ALA A 1 82 ? -4.214 -0.363 -2.883 1.00 90.12 82 ALA A CA 1
ATOM 652 C C . ALA A 1 82 ? -4.303 0.369 -1.538 1.00 90.12 82 ALA A C 1
ATOM 654 O O . ALA A 1 82 ? -4.988 -0.115 -0.647 1.00 90.12 82 ALA A O 1
ATOM 655 N N . MET A 1 83 ? -3.679 1.541 -1.424 1.00 92.00 83 MET A N 1
ATOM 656 C CA . MET A 1 83 ? -3.788 2.457 -0.286 1.00 92.00 83 MET A CA 1
ATOM 657 C C . MET A 1 83 ? -4.993 3.405 -0.390 1.00 92.00 83 MET A C 1
ATOM 659 O O . MET A 1 83 ? -5.279 4.132 0.553 1.00 92.00 83 MET A O 1
ATOM 663 N N . GLY A 1 84 ? -5.710 3.403 -1.518 1.00 90.31 84 GLY A N 1
ATOM 664 C CA . GLY A 1 84 ? -6.841 4.301 -1.752 1.00 90.31 84 GLY A CA 1
ATOM 665 C C . GLY A 1 84 ? -6.421 5.753 -1.988 1.00 90.31 84 GLY A C 1
ATOM 666 O O . GLY A 1 84 ? -7.142 6.646 -1.565 1.00 90.31 84 GLY A O 1
ATOM 667 N N . LEU A 1 85 ? -5.269 5.976 -2.627 1.00 90.12 85 LEU A N 1
ATOM 668 C CA . LEU A 1 85 ? -4.683 7.290 -2.920 1.00 90.12 85 LEU A CA 1
ATOM 669 C C . LEU A 1 85 ? -4.623 7.557 -4.433 1.00 90.12 85 LEU A C 1
ATOM 671 O O . LEU A 1 85 ? -4.273 6.654 -5.204 1.00 90.12 85 LEU A O 1
ATOM 675 N N . LEU A 1 86 ? -4.888 8.796 -4.865 1.00 83.50 86 LEU A N 1
ATOM 676 C CA . LEU A 1 86 ? -4.676 9.228 -6.248 1.00 83.50 86 LEU A CA 1
ATOM 677 C C . LEU A 1 86 ? -3.191 9.243 -6.568 1.00 83.50 86 LEU A C 1
ATOM 679 O O . LEU A 1 86 ? -2.401 9.932 -5.926 1.00 83.50 86 LEU A O 1
ATOM 683 N N . CYS A 1 87 ? -2.824 8.555 -7.639 1.00 80.81 87 CYS A N 1
ATOM 684 C CA . CYS A 1 87 ? -1.527 8.737 -8.269 1.00 80.81 87 CYS A CA 1
ATOM 685 C C . CYS A 1 87 ? -1.736 9.550 -9.550 1.00 80.81 87 CYS A C 1
ATOM 687 O O . CYS A 1 87 ? -2.332 9.047 -10.505 1.00 80.81 87 CYS A O 1
ATOM 689 N N . VAL A 1 88 ? -1.283 10.807 -9.551 1.00 72.75 88 VAL A N 1
ATOM 690 C CA . VAL A 1 88 ? -1.313 11.698 -10.721 1.00 72.75 88 VAL A CA 1
ATOM 691 C C . VAL A 1 88 ? 0.069 11.681 -11.369 1.00 72.75 88 VAL A C 1
ATOM 693 O O . 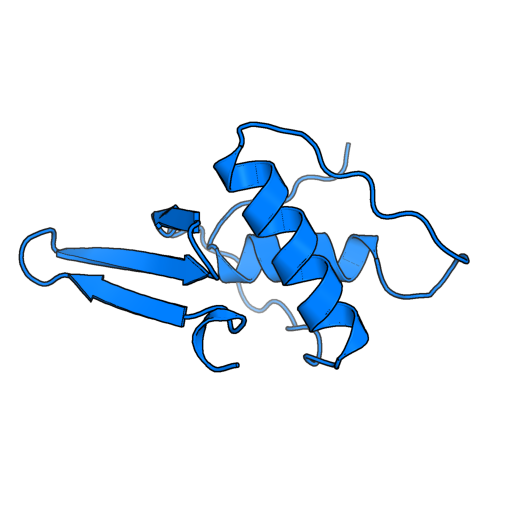VAL A 1 88 ? 1.067 11.907 -10.690 1.00 72.75 88 VAL A O 1
ATOM 696 N N . GLU A 1 89 ? 0.138 11.403 -12.671 1.00 58.69 89 GLU A N 1
ATOM 697 C CA . GLU A 1 89 ? 1.362 11.624 -13.448 1.00 58.69 89 GLU A CA 1
ATOM 698 C C . GLU A 1 89 ? 1.383 13.072 -13.934 1.00 58.69 89 GLU A C 1
ATOM 700 O O . GLU A 1 89 ? 0.431 13.518 -14.577 1.00 58.69 89 GLU A O 1
ATOM 705 N N . GLY A 1 90 ? 2.443 13.796 -13.572 1.00 43.25 90 GLY A N 1
ATOM 706 C CA . GLY A 1 90 ? 2.774 15.115 -14.113 1.00 43.25 90 GLY A CA 1
ATOM 707 C C . GLY A 1 90 ? 3.737 15.023 -15.285 1.00 43.25 90 GLY A C 1
ATOM 708 O O . GLY A 1 90 ? 4.476 14.015 -15.361 1.00 43.25 90 GLY A O 1
#

Secondary structure (DSSP, 8-state):
-GGGS-EEEEETTTTEEEEEETTEEEE-------SPPPPP--HHHHHHHHHHHHHHHTT--------TTSSHHHHHHHHHHHHT------

Radius of gyration: 13.36 Å; chains: 1; bounding box: 30×28×36 Å